Protein AF-A0A925JXK2-F1 (afdb_monomer_lite)

Radius of gyration: 15.84 Å; chains: 1; bounding box: 35×30×46 Å

Structure (mmCIF, N/CA/C/O backbone):
data_AF-A0A925JXK2-F1
#
_entry.id   AF-A0A925JXK2-F1
#
loop_
_atom_site.group_PDB
_atom_site.id
_atom_site.type_symbol
_atom_site.label_atom_id
_atom_site.label_alt_id
_atom_site.label_comp_id
_atom_site.label_asym_id
_atom_site.label_entity_id
_atom_site.label_seq_id
_atom_site.pdbx_PDB_ins_code
_atom_site.Cartn_x
_atom_site.Cartn_y
_atom_site.Cartn_z
_atom_site.occupancy
_atom_site.B_iso_or_equiv
_atom_site.auth_seq_id
_atom_site.auth_comp_id
_atom_site.auth_asym_id
_atom_site.auth_atom_id
_atom_site.pdbx_PDB_model_num
ATOM 1 N N . HIS A 1 1 ? -3.025 -0.997 -15.026 1.00 62.06 1 HIS A N 1
ATOM 2 C CA . HIS A 1 1 ? -2.159 0.020 -14.397 1.00 62.06 1 HIS A CA 1
ATOM 3 C C . HIS A 1 1 ? -0.968 -0.686 -13.782 1.00 62.06 1 HIS A C 1
ATOM 5 O O . HIS A 1 1 ? -1.188 -1.695 -13.122 1.00 62.06 1 HIS A O 1
ATOM 11 N N . ASP A 1 2 ? 0.248 -0.183 -13.993 1.00 86.69 2 ASP A N 1
ATOM 12 C CA . ASP A 1 2 ? 1.466 -0.915 -13.611 1.00 86.69 2 ASP A CA 1
ATOM 13 C C . ASP A 1 2 ? 2.007 -0.537 -12.229 1.00 86.69 2 ASP A C 1
ATOM 15 O O . ASP A 1 2 ? 2.532 -1.401 -11.532 1.00 86.69 2 ASP A O 1
ATOM 19 N N . VAL A 1 3 ? 1.853 0.728 -11.816 1.00 95.25 3 VAL A N 1
ATOM 20 C CA . VAL A 1 3 ? 2.267 1.249 -10.501 1.00 95.25 3 VAL A CA 1
ATOM 21 C C . VAL A 1 3 ? 1.359 2.419 -10.099 1.00 95.25 3 VAL A C 1
ATOM 23 O O . VAL A 1 3 ? 1.006 3.249 -10.937 1.00 95.25 3 VAL A O 1
ATOM 26 N N . CYS A 1 4 ? 0.992 2.508 -8.821 1.00 96.69 4 CYS A N 1
ATOM 27 C CA . CYS A 1 4 ? 0.340 3.669 -8.222 1.00 96.69 4 CYS A CA 1
ATOM 28 C C . CYS A 1 4 ? 1.389 4.534 -7.517 1.00 96.69 4 CYS A C 1
ATOM 30 O O . CYS A 1 4 ? 2.161 4.036 -6.695 1.00 96.69 4 CYS A O 1
ATOM 32 N N . VAL A 1 5 ? 1.412 5.826 -7.838 1.00 96.06 5 VAL A N 1
ATOM 33 C CA . VAL A 1 5 ? 2.344 6.800 -7.261 1.00 96.06 5 VAL A CA 1
ATOM 34 C C . VAL A 1 5 ? 1.571 7.711 -6.314 1.00 96.06 5 VAL A C 1
ATOM 36 O O . VAL A 1 5 ? 0.595 8.341 -6.721 1.00 96.06 5 VAL A O 1
ATOM 39 N N . LEU A 1 6 ? 1.993 7.771 -5.052 1.00 95.81 6 LEU A N 1
ATOM 40 C CA . LEU A 1 6 ? 1.354 8.573 -4.006 1.00 95.81 6 LEU A CA 1
ATOM 41 C C . LEU A 1 6 ? 2.343 9.611 -3.447 1.00 95.81 6 LEU A C 1
ATOM 43 O O . LEU A 1 6 ? 2.925 9.377 -2.384 1.00 95.81 6 LEU A O 1
ATOM 47 N N . PRO A 1 7 ? 2.558 10.740 -4.146 1.00 94.75 7 PRO A N 1
ATOM 48 C CA . PRO A 1 7 ? 3.396 11.817 -3.639 1.00 94.75 7 PRO A CA 1
ATOM 49 C C . PRO A 1 7 ? 2.669 12.564 -2.518 1.00 94.75 7 PRO A C 1
ATOM 51 O O . PRO A 1 7 ? 1.463 12.824 -2.597 1.00 94.75 7 PRO A O 1
ATOM 54 N N . VAL A 1 8 ? 3.403 12.909 -1.467 1.00 92.19 8 VAL A N 1
ATOM 55 C CA . VAL A 1 8 ? 2.890 13.602 -0.289 1.00 92.19 8 VAL A CA 1
ATOM 56 C C . VAL A 1 8 ? 3.921 14.613 0.200 1.00 92.19 8 VAL A C 1
ATOM 58 O O . VAL A 1 8 ? 4.993 14.264 0.681 1.00 92.19 8 VAL A O 1
ATOM 61 N N . SER A 1 9 ? 3.560 15.894 0.169 1.00 91.06 9 SER A N 1
ATOM 62 C CA . SER A 1 9 ? 4.339 16.933 0.843 1.00 91.06 9 SER A CA 1
ATOM 63 C C . SER A 1 9 ? 4.095 16.875 2.350 1.00 91.06 9 SER A C 1
ATOM 65 O O . SER A 1 9 ? 2.944 16.938 2.791 1.00 91.06 9 SER A O 1
ATOM 67 N N . SER A 1 10 ? 5.159 16.775 3.147 1.00 87.75 10 SER A N 1
ATOM 68 C CA . SER A 1 10 ? 5.050 16.697 4.607 1.00 87.75 10 SER A CA 1
ATOM 69 C C . SER A 1 10 ? 4.551 18.017 5.199 1.00 87.75 10 SER A C 1
ATOM 71 O O . SER A 1 10 ? 5.190 19.059 5.064 1.00 87.75 10 SER A O 1
ATOM 73 N N . ASN A 1 11 ? 3.380 17.973 5.829 1.00 92.62 11 ASN A N 1
ATOM 74 C CA . ASN A 1 11 ? 2.796 19.051 6.615 1.00 92.62 11 ASN A CA 1
ATOM 75 C C . ASN A 1 11 ? 1.796 18.457 7.631 1.00 92.62 11 ASN A C 1
ATOM 77 O O . ASN A 1 11 ? 1.392 17.299 7.491 1.00 92.62 11 ASN A O 1
ATOM 81 N N . PRO A 1 12 ? 1.347 19.218 8.644 1.00 92.62 12 PRO A N 1
ATOM 82 C CA . PRO A 1 12 ? 0.449 18.689 9.673 1.00 92.62 12 PRO A CA 1
ATOM 83 C C . PRO A 1 12 ? -0.844 18.049 9.136 1.00 92.62 12 PRO A C 1
ATOM 85 O O . PRO A 1 12 ? -1.348 17.099 9.729 1.00 92.62 12 PRO A O 1
ATOM 88 N N . LEU A 1 13 ? -1.369 18.521 7.997 1.00 89.81 13 LEU A N 1
ATOM 89 C CA . LEU A 1 13 ? -2.600 17.999 7.391 1.00 89.81 13 LEU A CA 1
ATOM 90 C C . LEU A 1 13 ? -2.382 16.714 6.587 1.00 89.81 13 LEU A C 1
ATOM 92 O O . LEU A 1 13 ? -3.337 15.970 6.358 1.00 89.81 13 LEU A O 1
ATOM 96 N N . THR A 1 14 ? -1.165 16.457 6.111 1.00 90.50 14 THR A N 1
ATOM 97 C CA . THR A 1 14 ? -0.835 15.230 5.375 1.00 90.50 14 THR A CA 1
ATOM 98 C C . THR A 1 14 ? -0.370 14.117 6.303 1.00 90.50 14 THR A C 1
ATOM 100 O O . THR A 1 14 ? -0.686 12.957 6.051 1.00 90.50 14 THR A O 1
ATOM 103 N N . LEU A 1 15 ? 0.285 14.458 7.415 1.00 93.31 15 LEU A N 1
ATOM 104 C CA . LEU A 1 15 ? 0.762 13.487 8.403 1.00 93.31 15 LEU A CA 1
ATOM 105 C C . LEU A 1 15 ? -0.372 12.772 9.155 1.00 93.31 15 LEU A C 1
ATOM 107 O O . LEU A 1 15 ? -0.189 11.638 9.584 1.00 93.31 15 LEU A O 1
ATOM 111 N N . CYS A 1 16 ? -1.550 13.393 9.279 1.00 93.75 16 CYS A N 1
ATOM 112 C CA . CYS A 1 16 ? -2.717 12.791 9.933 1.00 93.75 16 CYS A CA 1
ATOM 113 C C . CYS A 1 16 ? -3.605 11.956 8.991 1.00 93.75 16 CYS A C 1
ATOM 115 O O . CYS A 1 16 ? -4.655 11.459 9.404 1.00 93.75 16 CYS A O 1
ATOM 117 N N . LYS A 1 17 ? -3.236 11.821 7.710 1.00 93.44 17 LYS A N 1
ATOM 118 C CA . LYS A 1 17 ? -4.032 11.067 6.732 1.00 93.44 17 LYS A CA 1
ATOM 119 C C . LYS A 1 17 ? -3.937 9.566 6.981 1.00 93.44 17 LYS A C 1
ATOM 121 O O . LYS A 1 17 ? -2.911 9.060 7.424 1.00 93.44 17 LYS A O 1
ATOM 126 N N . THR A 1 18 ? -5.002 8.849 6.635 1.00 95.25 18 THR A N 1
ATOM 127 C CA . THR A 1 18 ? -5.053 7.383 6.691 1.00 95.25 18 THR A CA 1
ATOM 128 C C . THR A 1 18 ? -4.437 6.731 5.449 1.00 95.25 18 THR A C 1
ATOM 130 O O . THR A 1 18 ? -4.170 7.384 4.438 1.00 95.25 18 THR A O 1
ATOM 133 N N . SER A 1 19 ? -4.290 5.407 5.497 1.00 96.81 19 SER A N 1
ATOM 134 C CA . SER A 1 19 ? -3.732 4.562 4.438 1.00 96.81 19 SER A CA 1
ATOM 135 C C . SER A 1 19 ? -4.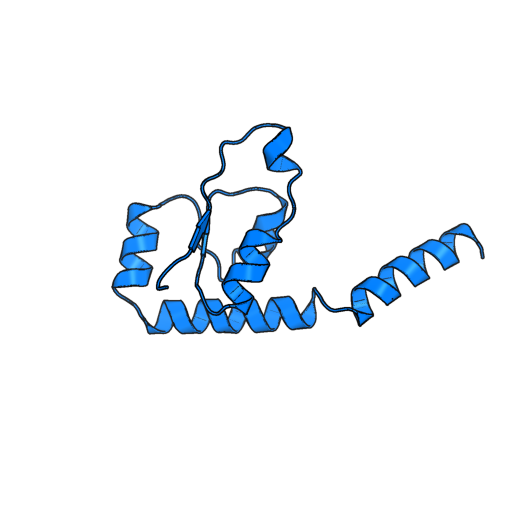690 4.230 3.285 1.00 96.81 19 SER A C 1
ATOM 137 O O . SER A 1 19 ? -4.333 3.458 2.399 1.00 96.81 19 SER A O 1
ATOM 139 N N . ASN A 1 20 ? -5.891 4.822 3.227 1.00 96.38 20 ASN A N 1
ATOM 140 C CA . ASN A 1 20 ? -6.970 4.374 2.330 1.00 96.38 20 ASN A CA 1
ATOM 141 C C . ASN A 1 20 ? -6.566 4.286 0.846 1.00 96.38 20 ASN A C 1
ATOM 143 O O . ASN A 1 20 ? -6.938 3.328 0.171 1.00 96.38 20 ASN A O 1
ATOM 147 N N . ARG A 1 21 ? -5.808 5.264 0.322 1.00 96.69 21 ARG A N 1
ATOM 148 C CA . ARG A 1 21 ? -5.367 5.259 -1.091 1.00 96.69 21 ARG A CA 1
ATOM 149 C C . ARG A 1 21 ? -4.386 4.123 -1.381 1.00 96.69 21 ARG A C 1
ATOM 151 O O . ARG A 1 21 ? -4.499 3.464 -2.410 1.00 96.69 21 ARG A O 1
ATOM 158 N N . LEU A 1 22 ? -3.458 3.891 -0.457 1.00 97.62 22 LEU A N 1
ATOM 159 C CA . LEU A 1 22 ? -2.479 2.810 -0.525 1.00 97.62 22 LEU A CA 1
ATOM 160 C C . LEU A 1 22 ? -3.187 1.451 -0.450 1.00 97.62 22 LEU A C 1
ATOM 162 O O . LEU A 1 22 ? -2.987 0.605 -1.321 1.00 97.62 22 LEU A O 1
ATOM 166 N N . VAL A 1 23 ? -4.071 1.275 0.538 1.00 97.81 23 VAL A N 1
ATOM 167 C CA . VAL A 1 23 ? -4.862 0.051 0.739 1.00 97.81 23 VAL A CA 1
ATOM 168 C C . VAL A 1 23 ? -5.696 -0.268 -0.501 1.00 97.81 23 VAL A C 1
ATOM 170 O O . VAL A 1 23 ? -5.645 -1.389 -1.006 1.00 97.81 23 VAL A O 1
ATOM 173 N N . LEU A 1 24 ? -6.414 0.722 -1.043 1.00 97.50 24 LEU A N 1
ATOM 174 C CA . LEU A 1 24 ? -7.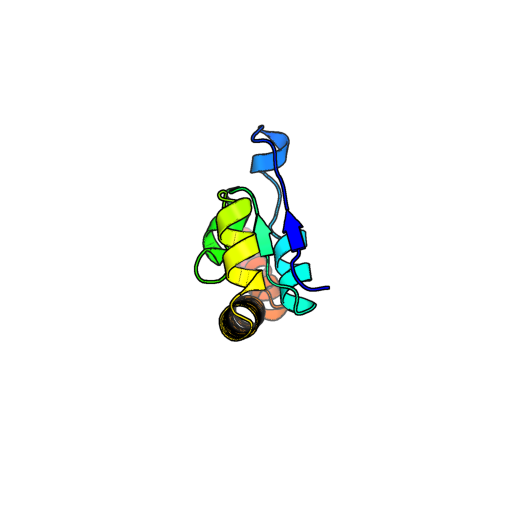214 0.548 -2.254 1.00 97.50 24 LEU A CA 1
ATOM 175 C C . LEU A 1 24 ? -6.355 0.108 -3.446 1.00 97.50 24 LEU A C 1
ATOM 177 O O . LEU A 1 24 ? -6.739 -0.817 -4.157 1.00 97.50 24 LEU A O 1
ATOM 181 N N . SER A 1 25 ? -5.186 0.725 -3.647 1.00 98.06 25 SER A N 1
ATOM 182 C CA . SER A 1 25 ? -4.278 0.361 -4.741 1.00 98.06 25 SER A CA 1
ATOM 183 C C . SER A 1 25 ? -3.862 -1.110 -4.678 1.00 98.06 25 SER A C 1
ATOM 185 O O . SER A 1 25 ? -3.979 -1.832 -5.671 1.00 98.06 25 SER A O 1
ATOM 187 N N . LEU A 1 26 ? -3.433 -1.581 -3.504 1.00 97.94 26 LEU A N 1
ATOM 188 C CA . LEU A 1 26 ? -3.014 -2.972 -3.316 1.00 97.94 26 LEU A CA 1
ATOM 189 C C . LEU A 1 26 ? -4.185 -3.947 -3.510 1.00 97.94 26 LEU A C 1
ATOM 191 O O . LEU A 1 26 ? -4.042 -4.968 -4.187 1.00 97.94 26 LEU A O 1
ATOM 195 N N . LEU A 1 27 ? -5.378 -3.614 -3.006 1.00 97.12 27 LEU A N 1
ATOM 196 C CA . LEU A 1 27 ? -6.585 -4.414 -3.241 1.00 97.12 27 LEU A CA 1
ATOM 197 C C . LEU A 1 27 ? -6.937 -4.503 -4.733 1.00 97.12 27 LEU A C 1
ATOM 199 O O . LEU A 1 27 ? -7.259 -5.590 -5.216 1.00 97.12 27 LEU A O 1
ATOM 203 N N . LEU A 1 28 ? -6.764 -3.419 -5.492 1.00 97.38 28 LEU A N 1
ATOM 204 C CA . LEU A 1 28 ? -6.940 -3.391 -6.951 1.00 97.38 28 LEU A CA 1
ATOM 205 C C . LEU A 1 28 ? -5.795 -4.057 -7.730 1.00 97.38 28 LEU A C 1
ATOM 207 O O . LEU A 1 28 ? -5.872 -4.187 -8.948 1.00 97.38 28 LEU A O 1
ATOM 211 N N . GLY A 1 29 ? -4.762 -4.541 -7.042 1.00 97.38 29 GLY A N 1
ATOM 212 C CA . GLY A 1 29 ? -3.673 -5.296 -7.654 1.00 97.38 29 GLY A CA 1
ATOM 213 C C . GLY A 1 29 ? -2.568 -4.426 -8.234 1.00 97.38 29 GLY A C 1
ATOM 214 O O . GLY A 1 29 ? -1.819 -4.885 -9.091 1.00 97.38 29 GLY A O 1
ATOM 215 N N . VAL A 1 30 ? -2.480 -3.174 -7.788 1.00 97.69 30 VAL A N 1
ATOM 216 C CA . VAL A 1 30 ? -1.520 -2.196 -8.288 1.00 97.69 30 VAL A CA 1
ATOM 217 C C . VAL A 1 30 ? -0.470 -1.933 -7.199 1.00 97.69 30 VAL A C 1
ATOM 219 O O . VAL A 1 30 ? -0.835 -1.469 -6.111 1.00 97.69 30 VAL A O 1
ATOM 222 N N . PRO A 1 31 ? 0.825 -2.218 -7.450 1.00 97.50 31 PRO A N 1
ATOM 223 C CA . PRO A 1 31 ? 1.887 -1.958 -6.482 1.00 97.50 31 PRO A CA 1
ATOM 224 C C . PRO A 1 31 ? 2.065 -0.452 -6.272 1.00 97.50 31 PRO A C 1
ATOM 226 O O . PRO A 1 31 ? 1.777 0.350 -7.161 1.00 97.50 31 PRO A O 1
ATOM 229 N N . VAL A 1 32 ? 2.559 -0.066 -5.096 1.00 97.94 32 VAL A N 1
ATOM 230 C CA . VAL A 1 32 ? 2.627 1.341 -4.677 1.00 97.94 32 VAL A CA 1
ATOM 231 C C . VAL A 1 32 ? 4.075 1.800 -4.521 1.00 97.94 32 VAL A C 1
ATOM 233 O O . VAL A 1 32 ? 4.902 1.100 -3.922 1.00 97.94 32 VAL A O 1
ATOM 236 N N . VAL A 1 33 ? 4.356 2.998 -5.036 1.00 97.88 33 VAL A N 1
ATOM 237 C CA . VAL A 1 33 ? 5.487 3.837 -4.621 1.00 97.88 33 VAL A CA 1
ATOM 238 C C . VAL A 1 33 ? 4.904 5.094 -3.980 1.00 97.88 33 VAL A C 1
ATOM 240 O O . VAL A 1 33 ? 4.017 5.724 -4.559 1.00 97.88 33 VAL A O 1
ATOM 243 N N . ALA A 1 34 ? 5.355 5.453 -2.785 1.00 97.12 34 ALA A N 1
ATOM 244 C CA . ALA A 1 34 ? 4.782 6.566 -2.032 1.00 97.12 34 ALA A CA 1
ATOM 245 C C . ALA A 1 34 ? 5.846 7.401 -1.313 1.00 97.12 34 ALA A C 1
ATOM 247 O O . ALA A 1 34 ? 6.944 6.922 -1.026 1.00 97.12 34 ALA A O 1
ATOM 248 N N . ASP A 1 35 ? 5.492 8.628 -0.946 1.00 96.25 35 ASP A N 1
ATOM 249 C CA . ASP A 1 35 ? 6.180 9.316 0.146 1.00 96.25 35 ASP A CA 1
ATOM 250 C C . ASP A 1 35 ? 5.773 8.704 1.490 1.00 96.25 35 ASP A C 1
ATOM 252 O O . ASP A 1 35 ? 4.695 8.119 1.628 1.00 96.25 35 ASP A O 1
ATOM 256 N N . ARG A 1 36 ? 6.644 8.821 2.497 1.00 94.44 36 ARG A N 1
ATOM 257 C CA . ARG A 1 36 ? 6.357 8.304 3.841 1.00 94.44 36 ARG A CA 1
ATOM 258 C C . ARG A 1 36 ? 5.459 9.266 4.610 1.00 94.44 36 ARG A C 1
ATOM 260 O O . ARG A 1 36 ? 5.782 10.440 4.761 1.00 94.44 36 ARG A O 1
ATOM 267 N N . ILE A 1 37 ? 4.385 8.720 5.168 1.00 95.38 37 ILE A N 1
ATOM 268 C CA . ILE A 1 37 ? 3.604 9.310 6.259 1.00 95.38 37 ILE A CA 1
ATOM 269 C C . ILE A 1 37 ? 3.363 8.228 7.320 1.00 95.38 37 ILE A C 1
ATOM 271 O O . ILE A 1 37 ? 3.440 7.046 6.971 1.00 95.38 37 ILE A O 1
ATOM 275 N N . PRO A 1 38 ? 3.036 8.585 8.576 1.00 96.50 38 PRO A N 1
ATOM 276 C CA . PRO A 1 38 ? 2.912 7.612 9.664 1.00 96.50 38 PRO A CA 1
ATOM 277 C C . PRO A 1 38 ? 1.983 6.434 9.347 1.00 96.50 38 PRO A C 1
ATOM 279 O O . PRO A 1 38 ? 2.340 5.281 9.562 1.00 96.50 38 PRO A O 1
ATOM 282 N N . SER A 1 39 ? 0.823 6.696 8.738 1.00 96.25 39 SER A N 1
ATOM 283 C CA . SER A 1 39 ? -0.138 5.642 8.382 1.00 96.25 39 SER A CA 1
ATOM 284 C C . SER A 1 39 ? 0.332 4.707 7.265 1.00 96.25 39 SER A C 1
ATOM 286 O O . SER A 1 39 ? -0.316 3.699 7.012 1.00 96.25 39 SER A O 1
ATOM 288 N N . TYR A 1 40 ? 1.421 5.023 6.559 1.00 97.06 40 TYR A N 1
ATOM 289 C CA . TYR A 1 40 ? 1.968 4.155 5.516 1.00 97.06 40 TYR A CA 1
ATOM 290 C C . TYR A 1 40 ? 3.069 3.227 6.046 1.00 97.06 40 TYR A C 1
ATOM 292 O O . TYR A 1 40 ? 3.418 2.263 5.367 1.00 97.06 40 TYR A O 1
ATOM 300 N N . GLU A 1 41 ? 3.631 3.489 7.229 1.00 96.12 41 GLU A N 1
ATOM 301 C CA . GLU A 1 41 ? 4.840 2.805 7.707 1.00 96.12 41 GLU A CA 1
ATOM 302 C C . GLU A 1 41 ? 4.668 1.290 7.848 1.00 96.12 41 GLU A C 1
ATOM 304 O O . GLU A 1 41 ? 5.565 0.535 7.467 1.00 96.12 41 GLU A O 1
ATOM 309 N N . GLU A 1 42 ? 3.497 0.837 8.298 1.00 96.38 42 GLU A N 1
ATOM 310 C CA . GLU A 1 42 ? 3.183 -0.588 8.476 1.00 96.38 42 GLU A CA 1
ATOM 311 C C . GLU A 1 42 ? 3.243 -1.403 7.171 1.00 96.38 42 GLU A C 1
ATOM 313 O O . GLU A 1 42 ? 3.451 -2.614 7.201 1.00 96.38 42 GLU A O 1
ATOM 318 N N . PHE A 1 43 ? 3.116 -0.746 6.014 1.00 97.81 43 PHE A N 1
ATOM 319 C CA . PHE A 1 43 ? 3.134 -1.394 4.701 1.00 97.81 43 PHE A CA 1
ATOM 320 C C . PHE A 1 43 ? 4.550 -1.495 4.107 1.00 97.81 43 PHE A C 1
ATOM 322 O O . PHE A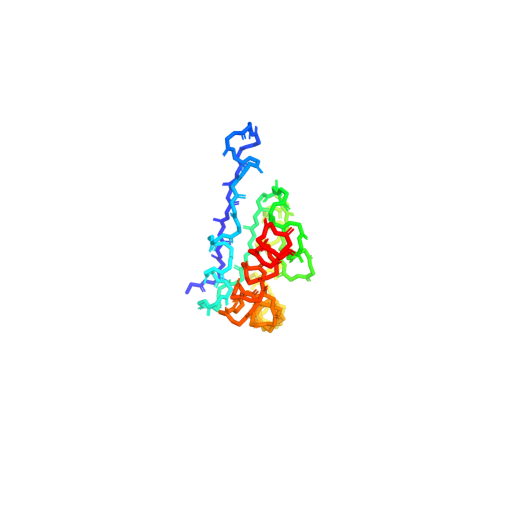 1 43 ? 4.720 -1.967 2.982 1.00 97.81 43 PHE A O 1
ATOM 329 N N . GLY A 1 44 ? 5.589 -1.062 4.832 1.00 97.12 44 GLY A N 1
ATOM 330 C CA . GLY A 1 44 ? 6.959 -0.959 4.314 1.00 97.12 44 GLY A CA 1
ATOM 331 C C . GLY A 1 44 ? 7.631 -2.269 3.900 1.00 97.12 44 GLY A C 1
ATOM 332 O O . GLY A 1 44 ? 8.657 -2.223 3.225 1.00 97.12 44 GLY A O 1
ATOM 333 N N . ALA A 1 45 ? 7.052 -3.420 4.250 1.00 96.75 45 ALA A N 1
ATOM 334 C CA . ALA A 1 45 ? 7.504 -4.721 3.758 1.00 96.75 45 ALA A CA 1
ATOM 335 C C . ALA A 1 45 ? 7.226 -4.918 2.253 1.00 96.75 45 ALA A C 1
ATOM 337 O O . ALA A 1 45 ? 8.014 -5.563 1.570 1.00 96.75 45 ALA A O 1
ATOM 338 N N . PHE A 1 46 ? 6.150 -4.320 1.727 1.00 96.81 46 PHE A N 1
ATOM 339 C CA . PHE A 1 46 ? 5.669 -4.531 0.353 1.00 96.81 46 PHE A CA 1
ATOM 340 C C . PHE A 1 46 ? 5.287 -3.226 -0.379 1.00 96.81 46 PHE A C 1
ATOM 342 O O . PHE A 1 46 ? 4.816 -3.246 -1.517 1.00 96.81 46 PHE A O 1
ATOM 349 N N . VAL A 1 47 ? 5.537 -2.063 0.228 1.00 97.38 47 VAL A N 1
ATOM 350 C CA . VAL A 1 47 ? 5.446 -0.735 -0.402 1.00 97.38 47 VAL A CA 1
ATOM 351 C C . VAL A 1 47 ? 6.831 -0.104 -0.472 1.00 97.38 47 VAL A C 1
ATOM 353 O O . VAL A 1 47 ? 7.629 -0.191 0.460 1.00 97.38 47 VAL A O 1
ATOM 356 N N . ARG A 1 48 ? 7.138 0.539 -1.602 1.00 97.12 48 ARG A N 1
ATOM 357 C CA . ARG A 1 48 ? 8.411 1.237 -1.808 1.00 97.12 48 ARG A CA 1
ATOM 358 C C . ARG A 1 48 ? 8.259 2.724 -1.499 1.00 97.12 48 ARG A C 1
ATOM 360 O O . ARG A 1 48 ? 7.253 3.327 -1.861 1.00 97.12 48 ARG A O 1
ATOM 367 N N . PHE A 1 49 ? 9.276 3.316 -0.872 1.00 96.81 49 PHE A N 1
ATOM 368 C CA . PHE A 1 49 ? 9.223 4.702 -0.409 1.00 96.81 49 PHE A CA 1
ATOM 369 C C . PHE A 1 49 ? 10.322 5.599 -0.984 1.00 96.81 49 PHE A C 1
ATOM 371 O O . PHE A 1 49 ? 11.464 5.159 -1.136 1.00 96.81 49 PHE A O 1
ATOM 378 N N . ALA A 1 50 ? 9.965 6.872 -1.177 1.00 86.50 50 ALA A N 1
ATOM 379 C CA . ALA A 1 50 ? 10.816 8.024 -1.489 1.00 86.50 50 ALA A CA 1
ATOM 380 C C . ALA A 1 50 ? 11.566 7.986 -2.830 1.00 86.50 50 ALA A C 1
ATOM 382 O O . ALA A 1 50 ? 11.304 8.825 -3.679 1.00 86.50 50 ALA A O 1
ATOM 383 N N . ASP A 1 51 ? 12.504 7.060 -3.041 1.00 91.56 51 ASP A N 1
ATOM 384 C CA . ASP A 1 51 ? 13.383 7.067 -4.223 1.00 91.56 51 ASP A CA 1
ATOM 385 C C . ASP A 1 51 ? 12.602 6.700 -5.499 1.00 91.56 51 ASP A C 1
ATOM 387 O O . ASP A 1 51 ? 12.514 5.533 -5.892 1.00 91.56 51 ASP A O 1
ATOM 391 N N . TRP A 1 52 ? 11.940 7.698 -6.089 1.00 93.00 52 TRP A N 1
ATOM 392 C CA . TRP A 1 52 ? 10.968 7.528 -7.165 1.00 93.00 52 TRP A CA 1
ATOM 393 C C . TRP A 1 52 ? 11.576 6.836 -8.369 1.00 93.00 52 TRP A C 1
ATOM 395 O O . TRP A 1 52 ? 11.042 5.832 -8.834 1.00 93.00 52 TRP A O 1
ATOM 405 N N . GLU A 1 53 ? 12.705 7.349 -8.849 1.00 95.19 53 GLU A N 1
ATOM 406 C CA . GLU A 1 53 ? 13.358 6.824 -10.037 1.00 95.19 53 GLU A CA 1
ATOM 407 C C . GLU A 1 53 ? 13.784 5.373 -9.822 1.00 95.19 53 GLU A C 1
ATOM 409 O O . GLU A 1 53 ? 13.418 4.495 -10.608 1.00 95.19 53 GLU A O 1
ATOM 414 N N . ARG A 1 54 ? 14.496 5.091 -8.727 1.00 96.69 54 ARG A N 1
ATOM 415 C CA . ARG A 1 54 ? 14.962 3.737 -8.433 1.00 96.69 54 ARG A CA 1
ATOM 416 C C . ARG A 1 54 ? 13.805 2.761 -8.272 1.00 96.69 54 ARG A C 1
ATOM 418 O O . ARG A 1 54 ? 13.855 1.660 -8.816 1.00 96.69 54 ARG A O 1
ATOM 425 N N . ASN A 1 55 ? 12.773 3.135 -7.520 1.00 96.62 55 ASN A N 1
ATOM 426 C CA . ASN A 1 55 ? 11.663 2.238 -7.207 1.00 96.62 55 ASN A CA 1
ATOM 427 C C . ASN A 1 55 ? 10.757 1.998 -8.420 1.00 96.62 55 ASN A C 1
ATOM 429 O O . ASN A 1 55 ? 10.322 0.866 -8.635 1.00 96.62 55 ASN A O 1
ATOM 433 N N . LEU A 1 56 ? 10.516 3.023 -9.244 1.00 95.94 56 LEU A N 1
ATOM 434 C CA . LEU A 1 56 ? 9.793 2.866 -10.506 1.00 95.94 56 LEU A CA 1
ATOM 435 C C . LEU A 1 56 ? 10.578 1.989 -11.483 1.00 95.94 56 LEU A C 1
ATOM 437 O O . LEU A 1 56 ? 9.992 1.086 -12.075 1.00 95.94 56 LEU A O 1
ATOM 441 N N . ARG A 1 57 ? 11.900 2.180 -11.605 1.00 96.62 57 ARG A N 1
ATOM 442 C CA . ARG A 1 57 ? 12.759 1.308 -12.425 1.00 96.62 57 ARG A CA 1
ATOM 443 C C . ARG A 1 57 ? 12.759 -0.133 -11.920 1.00 96.62 57 ARG A C 1
ATOM 445 O O . ARG A 1 57 ? 12.643 -1.047 -12.730 1.00 96.62 57 ARG A O 1
ATOM 452 N N . ALA A 1 58 ? 12.831 -0.343 -10.605 1.00 95.88 58 ALA A N 1
ATOM 453 C CA . ALA A 1 58 ? 12.769 -1.675 -10.008 1.00 95.88 58 ALA A CA 1
ATOM 454 C C . ALA A 1 58 ? 11.449 -2.378 -10.347 1.00 95.88 58 ALA A C 1
ATOM 456 O O . ALA A 1 58 ? 11.459 -3.515 -10.809 1.00 95.88 58 ALA A O 1
ATOM 457 N N . TYR A 1 59 ? 10.315 -1.689 -10.191 1.00 96.56 59 TYR A N 1
ATOM 458 C CA . TYR A 1 59 ? 9.031 -2.251 -10.594 1.00 96.56 59 TYR A CA 1
ATOM 459 C C . TYR A 1 59 ? 8.904 -2.421 -12.103 1.00 96.56 59 TYR A C 1
ATOM 461 O O . TYR A 1 59 ? 8.281 -3.389 -12.511 1.00 96.56 59 TYR A O 1
ATOM 469 N N . ALA A 1 60 ? 9.478 -1.556 -12.937 1.00 95.44 60 ALA A N 1
ATOM 470 C CA . ALA A 1 60 ? 9.452 -1.732 -14.388 1.00 95.44 60 ALA A CA 1
ATOM 471 C C . ALA A 1 60 ? 10.247 -2.974 -14.834 1.00 95.44 60 ALA A C 1
ATOM 473 O O . ALA A 1 60 ? 9.785 -3.715 -15.700 1.00 95.44 60 ALA A O 1
ATOM 474 N N . ALA A 1 61 ? 11.406 -3.218 -14.217 1.00 97.12 61 ALA A N 1
ATOM 475 C CA . ALA A 1 61 ? 12.312 -4.309 -14.571 1.00 97.12 61 ALA A CA 1
ATOM 476 C C . ALA A 1 61 ? 11.903 -5.675 -13.992 1.00 97.12 61 ALA A C 1
ATOM 478 O O . ALA A 1 61 ? 12.232 -6.702 -14.580 1.00 97.12 61 ALA A O 1
ATOM 479 N N . ASP A 1 62 ? 11.189 -5.704 -12.863 1.00 97.06 62 ASP A N 1
ATOM 480 C CA . ASP A 1 62 ? 10.877 -6.939 -12.140 1.00 97.06 62 ASP A CA 1
ATOM 481 C C . ASP A 1 62 ? 9.364 -7.114 -11.928 1.00 97.06 62 ASP A C 1
ATOM 483 O O . ASP A 1 62 ? 8.747 -6.557 -11.014 1.00 97.06 62 ASP A O 1
ATOM 487 N N . ALA A 1 63 ? 8.744 -7.915 -12.798 1.00 96.00 63 ALA A N 1
ATOM 488 C CA . ALA A 1 63 ? 7.325 -8.247 -12.698 1.00 96.00 63 ALA A CA 1
ATOM 489 C C . ALA A 1 63 ? 6.999 -9.178 -11.523 1.00 96.00 63 ALA A C 1
ATOM 491 O O . ALA A 1 63 ? 5.876 -9.132 -11.016 1.00 96.00 63 ALA A O 1
ATOM 492 N N . GLU A 1 64 ? 7.951 -10.001 -11.082 1.00 97.56 64 GLU A N 1
ATOM 493 C CA . GLU A 1 64 ? 7.747 -10.896 -9.945 1.00 97.56 64 GLU A CA 1
ATOM 494 C C . GLU A 1 64 ? 7.728 -10.106 -8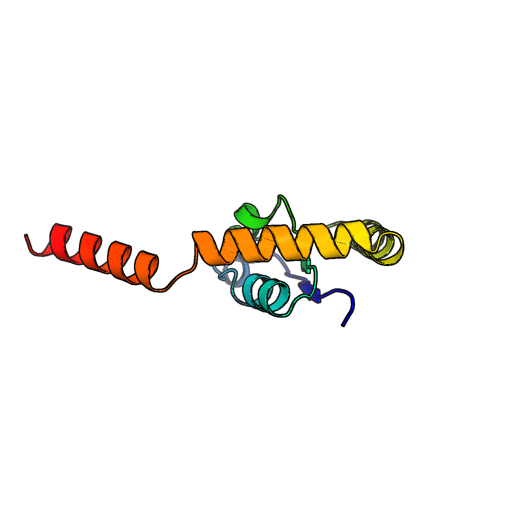.639 1.00 97.56 64 GLU A C 1
ATOM 496 O O . GLU A 1 64 ? 6.834 -10.294 -7.817 1.00 97.56 64 GLU A O 1
ATOM 501 N N . LEU A 1 65 ? 8.613 -9.117 -8.504 1.00 97.19 65 LEU A N 1
ATOM 502 C CA . LEU A 1 65 ? 8.585 -8.166 -7.399 1.00 97.19 65 LEU A CA 1
ATOM 503 C C . LEU A 1 65 ? 7.225 -7.466 -7.283 1.00 97.19 65 LEU A C 1
ATOM 505 O O . LEU A 1 65 ? 6.681 -7.380 -6.180 1.00 97.19 65 LEU A O 1
ATOM 509 N N . ARG A 1 66 ? 6.657 -6.994 -8.407 1.00 96.56 66 ARG A N 1
ATOM 510 C CA . ARG A 1 66 ? 5.322 -6.365 -8.420 1.00 96.56 66 ARG A CA 1
ATOM 511 C C . ARG A 1 66 ? 4.250 -7.328 -7.914 1.00 96.56 66 ARG A C 1
ATOM 513 O O . ARG A 1 66 ? 3.460 -6.953 -7.048 1.00 96.56 66 ARG A O 1
ATOM 520 N N . ARG A 1 67 ? 4.229 -8.558 -8.442 1.00 97.25 67 ARG A N 1
ATOM 521 C CA . ARG A 1 67 ? 3.256 -9.591 -8.051 1.00 97.25 67 ARG A CA 1
ATOM 522 C C . ARG A 1 67 ? 3.364 -9.928 -6.570 1.00 97.25 67 ARG A C 1
ATOM 524 O O . ARG A 1 67 ? 2.349 -9.904 -5.880 1.00 97.25 67 ARG A O 1
ATOM 531 N N . ARG A 1 68 ? 4.581 -10.173 -6.083 1.00 98.31 68 ARG A N 1
ATOM 532 C CA . ARG A 1 68 ? 4.844 -10.510 -4.683 1.00 98.31 68 ARG A CA 1
ATOM 533 C C . ARG A 1 68 ? 4.375 -9.408 -3.740 1.00 98.31 68 ARG A C 1
ATOM 535 O O . ARG A 1 68 ? 3.605 -9.686 -2.832 1.00 98.31 68 ARG A O 1
ATOM 542 N N . HIS A 1 69 ? 4.763 -8.158 -3.992 1.00 98.19 69 HIS A N 1
ATOM 543 C CA . HIS A 1 69 ? 4.363 -7.029 -3.147 1.00 98.19 69 HIS A CA 1
ATOM 544 C C . HIS A 1 69 ? 2.841 -6.833 -3.104 1.00 98.19 69 HIS A C 1
ATOM 546 O O . HIS A 1 69 ? 2.262 -6.588 -2.048 1.00 98.19 69 HIS A O 1
ATOM 552 N N . VAL A 1 70 ? 2.168 -6.970 -4.249 1.00 98.44 70 VAL A N 1
ATOM 553 C CA . VAL A 1 70 ? 0.702 -6.917 -4.303 1.00 98.44 70 VAL A CA 1
ATOM 554 C C . VAL A 1 70 ? 0.078 -8.061 -3.504 1.00 98.44 70 VAL A C 1
A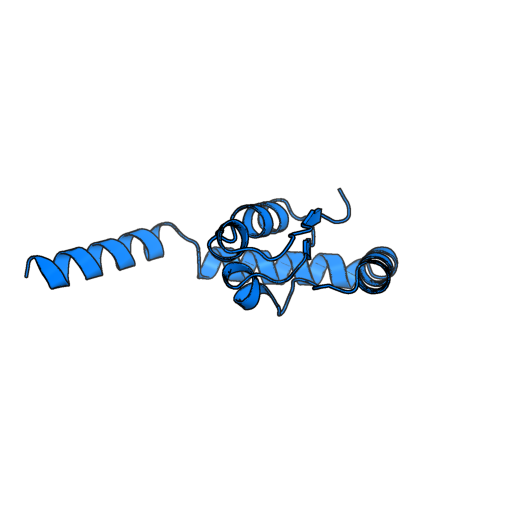TOM 556 O O . VAL A 1 70 ? -0.895 -7.835 -2.785 1.00 98.44 70 VAL A O 1
ATOM 559 N N . GLN A 1 71 ? 0.614 -9.275 -3.629 1.00 98.44 71 GLN A N 1
ATOM 560 C CA . GLN A 1 71 ? 0.094 -10.448 -2.936 1.00 98.44 71 GLN A CA 1
ATOM 561 C C . GLN A 1 71 ? 0.267 -10.325 -1.417 1.00 98.44 71 GLN A C 1
ATOM 563 O O . GLN A 1 71 ? -0.723 -10.379 -0.691 1.00 98.44 71 GLN A O 1
ATOM 568 N N . GLU A 1 72 ? 1.486 -10.047 -0.952 1.00 98.44 72 GLU A N 1
ATOM 569 C CA . GLU A 1 72 ? 1.796 -9.821 0.465 1.00 98.44 72 GLU A CA 1
ATOM 570 C C . GLU A 1 72 ? 0.944 -8.689 1.049 1.00 98.44 72 GLU A C 1
ATOM 572 O O . GLU A 1 72 ? 0.368 -8.826 2.129 1.00 98.44 72 GLU A O 1
ATOM 577 N N . GLY A 1 73 ? 0.785 -7.592 0.302 1.00 98.19 73 GLY A N 1
ATOM 578 C CA . GLY A 1 73 ? -0.044 -6.472 0.724 1.00 98.19 73 GLY A CA 1
ATOM 579 C C . GLY A 1 73 ? -1.523 -6.825 0.845 1.00 98.19 73 GLY A C 1
ATOM 580 O O . GLY A 1 73 ? -2.168 -6.450 1.823 1.00 98.19 73 GLY A O 1
ATOM 581 N N . ARG A 1 74 ? -2.076 -7.583 -0.106 1.00 98.12 74 ARG A N 1
ATOM 582 C CA . ARG A 1 74 ? -3.465 -8.063 -0.034 1.00 98.12 74 ARG A CA 1
ATOM 583 C C . ARG A 1 74 ? -3.685 -8.984 1.157 1.00 98.12 74 ARG A C 1
ATOM 585 O O . ARG A 1 74 ? -4.703 -8.848 1.836 1.00 98.12 74 ARG A O 1
ATOM 592 N N . ASP A 1 75 ? -2.753 -9.892 1.414 1.00 98.00 75 ASP A N 1
ATOM 593 C CA . ASP A 1 75 ? -2.854 -10.842 2.522 1.00 98.00 75 ASP A CA 1
ATOM 594 C C . ASP A 1 75 ? -2.747 -10.127 3.873 1.00 98.00 75 ASP A C 1
ATOM 596 O O . ASP A 1 75 ? -3.554 -10.371 4.779 1.00 98.00 75 ASP A O 1
ATOM 600 N N . TYR A 1 76 ? -1.842 -9.149 3.975 1.00 97.81 76 TYR A N 1
ATOM 601 C CA . TYR A 1 76 ? -1.753 -8.267 5.132 1.00 97.81 76 TYR A CA 1
ATOM 602 C C . TYR A 1 76 ? -3.051 -7.479 5.356 1.00 97.81 76 TYR A C 1
ATOM 604 O O . TYR A 1 76 ? -3.588 -7.472 6.466 1.00 97.81 76 TYR A O 1
ATOM 612 N N . ILE A 1 77 ? -3.596 -6.852 4.308 1.00 97.12 77 ILE A N 1
ATOM 613 C CA . ILE A 1 77 ? -4.823 -6.048 4.397 1.00 97.12 77 ILE A CA 1
ATOM 614 C C . ILE A 1 77 ? -6.008 -6.913 4.830 1.00 97.12 77 ILE A C 1
ATOM 616 O O . ILE A 1 77 ? -6.723 -6.540 5.754 1.00 97.12 77 ILE A O 1
ATOM 620 N N . ARG A 1 78 ? -6.202 -8.096 4.240 1.00 95.69 78 ARG A N 1
ATOM 621 C CA . ARG A 1 78 ? -7.297 -9.010 4.619 1.00 95.69 78 ARG A CA 1
ATOM 622 C C . ARG A 1 78 ? -7.218 -9.444 6.085 1.00 95.69 78 ARG A C 1
ATOM 624 O O . ARG A 1 78 ? -8.249 -9.591 6.741 1.00 95.69 78 ARG A O 1
ATOM 631 N N . SER A 1 79 ? -6.006 -9.604 6.609 1.00 94.50 79 SER A N 1
ATOM 632 C CA . SER A 1 79 ? -5.770 -10.052 7.987 1.00 94.50 79 SER A CA 1
ATOM 633 C C . SER A 1 79 ? -5.933 -8.936 9.030 1.00 94.50 79 SER A C 1
ATOM 635 O O . SER A 1 79 ? -6.277 -9.209 10.184 1.00 94.50 79 SER A O 1
ATOM 637 N N . ASN A 1 80 ? -5.697 -7.678 8.644 1.00 94.25 80 ASN A N 1
ATOM 638 C CA . ASN A 1 80 ? -5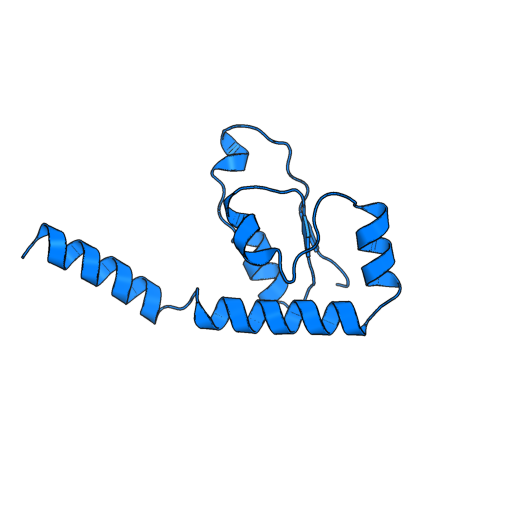.635 -6.545 9.577 1.00 94.25 80 ASN A CA 1
ATOM 639 C C . ASN A 1 80 ? -6.771 -5.522 9.407 1.00 94.25 80 ASN A C 1
ATOM 641 O O . ASN A 1 80 ? -7.182 -4.909 10.389 1.00 94.25 80 ASN A O 1
ATOM 645 N N . TYR A 1 81 ? -7.327 -5.391 8.203 1.00 92.88 81 TYR A N 1
ATOM 646 C CA . TYR A 1 81 ? -8.333 -4.397 7.818 1.00 92.88 81 TYR A CA 1
ATOM 647 C C . TYR A 1 81 ? -9.632 -5.067 7.363 1.00 92.88 81 TYR A C 1
ATOM 649 O O . TYR A 1 81 ? -10.091 -4.892 6.234 1.00 92.88 81 TYR A O 1
ATOM 657 N N . ASN A 1 82 ? -10.229 -5.859 8.250 1.00 91.44 82 ASN A N 1
ATOM 658 C CA . ASN A 1 82 ? -11.509 -6.518 8.006 1.00 91.44 82 ASN A CA 1
ATOM 659 C C . ASN A 1 82 ? -12.601 -6.023 8.961 1.00 91.44 82 ASN A C 1
ATOM 661 O O . ASN A 1 82 ? -12.346 -5.374 9.982 1.00 91.44 82 ASN A O 1
ATOM 665 N N . LYS A 1 83 ? -13.846 -6.320 8.583 1.00 93.31 83 LYS A N 1
ATOM 666 C CA . LYS A 1 83 ? -15.044 -5.878 9.298 1.00 93.31 83 LYS A CA 1
ATOM 667 C C . LYS A 1 83 ? -15.065 -6.424 10.724 1.00 93.31 83 LYS A C 1
ATOM 669 O O . LYS A 1 83 ? -15.435 -5.707 11.648 1.00 93.31 83 LYS A O 1
ATOM 674 N N . GLU A 1 84 ? -14.639 -7.666 10.903 1.00 94.00 84 GLU A N 1
ATOM 675 C CA . GLU A 1 84 ? -14.642 -8.380 12.176 1.00 94.00 84 GLU A CA 1
ATOM 676 C C . GLU A 1 84 ? -13.729 -7.681 13.189 1.00 94.00 84 GLU A C 1
ATOM 678 O O . GLU A 1 84 ? -14.141 -7.435 14.324 1.00 94.00 84 GLU A O 1
ATOM 683 N N . ARG A 1 85 ? -12.526 -7.268 12.770 1.00 93.69 85 ARG A N 1
ATOM 684 C CA . ARG A 1 85 ? -11.602 -6.493 13.612 1.00 93.69 85 ARG A CA 1
ATOM 685 C C . ARG A 1 85 ? -12.158 -5.123 13.967 1.00 93.69 85 ARG A C 1
ATOM 687 O O . ARG A 1 85 ? -12.076 -4.739 15.131 1.00 93.69 85 ARG A O 1
ATOM 694 N N . ALA A 1 86 ? -12.750 -4.413 13.006 1.00 92.94 86 ALA A N 1
ATOM 695 C CA . ALA A 1 86 ? -13.373 -3.120 13.279 1.00 92.94 86 ALA A CA 1
ATOM 696 C C . ALA A 1 86 ? -14.496 -3.255 14.325 1.00 92.94 86 ALA A C 1
ATOM 698 O O . ALA A 1 86 ? -14.535 -2.505 15.299 1.00 92.94 86 ALA A O 1
ATOM 699 N N . ILE A 1 87 ? -15.365 -4.262 14.178 1.00 96.06 87 ILE A N 1
ATOM 700 C CA . ILE A 1 87 ? -16.424 -4.562 15.152 1.00 96.06 87 ILE A CA 1
ATOM 701 C C . ILE A 1 87 ? -15.827 -4.907 16.519 1.00 96.06 87 ILE A C 1
ATOM 703 O O . ILE A 1 87 ? -16.313 -4.408 17.535 1.00 96.06 87 ILE A O 1
ATOM 707 N N . ALA A 1 88 ? -14.780 -5.733 16.566 1.00 95.06 88 ALA A N 1
ATOM 708 C CA . ALA A 1 88 ? -14.138 -6.138 17.812 1.00 95.06 88 ALA A CA 1
ATOM 709 C C . ALA A 1 88 ? -13.524 -4.945 18.564 1.00 95.06 88 ALA A C 1
ATOM 711 O O . ALA A 1 88 ? -13.710 -4.834 19.776 1.00 95.06 88 ALA A O 1
ATOM 712 N N . GLN A 1 89 ? -12.857 -4.030 17.852 1.00 95.12 89 GLN A N 1
ATOM 713 C CA . GLN A 1 89 ? -12.276 -2.811 18.425 1.00 95.12 89 GLN A CA 1
ATOM 714 C C . GLN A 1 89 ? -13.350 -1.904 19.033 1.00 95.12 89 GLN A C 1
ATOM 716 O O . GLN A 1 89 ? -13.247 -1.539 20.205 1.00 95.12 89 GLN A O 1
ATOM 721 N N . TRP A 1 90 ? -14.417 -1.608 18.284 1.00 97.00 90 TRP A N 1
ATOM 722 C CA . TRP A 1 90 ? -15.536 -0.811 18.797 1.00 97.00 90 TRP A CA 1
ATOM 723 C C . TRP A 1 90 ? -16.232 -1.486 19.978 1.00 97.00 90 TRP A C 1
ATOM 725 O O . TRP A 1 90 ? -16.482 -0.850 20.997 1.00 97.00 90 TRP A O 1
ATOM 735 N N . SER A 1 91 ? -16.488 -2.792 19.884 1.00 96.38 91 SER A N 1
ATOM 736 C CA . SER A 1 91 ? -17.121 -3.553 20.967 1.00 96.38 91 SER A CA 1
ATOM 737 C C . SER A 1 91 ? -16.274 -3.547 22.240 1.00 96.38 91 SER A C 1
ATOM 739 O O . SER A 1 91 ? -16.816 -3.451 23.337 1.00 96.38 91 SER A O 1
ATOM 741 N N . SER A 1 92 ? -14.947 -3.647 22.111 1.00 97.12 92 SER A N 1
ATOM 742 C CA . SER A 1 92 ? -14.022 -3.553 23.243 1.00 97.12 92 SER A CA 1
ATOM 743 C C . SER A 1 92 ? -14.072 -2.176 23.897 1.00 97.12 92 SER A C 1
ATOM 745 O O . SER A 1 92 ? -14.161 -2.100 25.118 1.00 97.12 92 SER A O 1
ATOM 747 N N . LEU A 1 93 ? -14.059 -1.108 23.094 1.00 97.19 93 LEU A N 1
ATOM 748 C CA . LEU A 1 93 ? -14.137 0.267 23.587 1.00 97.19 93 LEU A CA 1
ATOM 749 C C . LEU A 1 93 ? -15.451 0.529 24.332 1.00 97.19 93 LEU A C 1
ATOM 751 O O . LEU A 1 93 ? -15.445 1.073 25.433 1.00 97.19 93 LEU A O 1
ATOM 755 N N . PHE A 1 94 ? -16.585 0.122 23.760 1.00 97.38 94 PHE A N 1
ATOM 756 C CA . PHE A 1 94 ? -17.877 0.322 24.414 1.00 97.38 94 PHE A CA 1
ATOM 757 C C . PHE A 1 94 ? -17.988 -0.482 25.707 1.00 97.38 94 PHE A C 1
ATOM 759 O O . PHE A 1 94 ? -18.455 0.057 26.705 1.00 97.38 94 PHE A O 1
ATOM 766 N N . ARG A 1 95 ? -17.490 -1.726 25.736 1.00 97.00 95 ARG A N 1
ATOM 767 C CA . ARG A 1 95 ? -17.434 -2.513 26.977 1.00 97.00 95 ARG A CA 1
ATOM 768 C C . ARG A 1 95 ? -16.557 -1.868 28.048 1.00 97.00 95 ARG A C 1
ATOM 770 O O . ARG A 1 95 ? -16.939 -1.922 29.203 1.00 97.00 95 ARG A O 1
ATOM 777 N N . SER A 1 96 ? -15.432 -1.244 27.690 1.00 97.12 96 SER A N 1
ATOM 778 C CA . SER A 1 96 ? -14.564 -0.586 28.679 1.00 97.12 96 SER A CA 1
ATOM 779 C C . SER A 1 96 ? -15.121 0.729 29.229 1.00 97.12 96 SER A C 1
ATOM 781 O O . SER A 1 96 ? -14.637 1.202 30.248 1.00 97.12 96 SER A O 1
ATOM 783 N N . LEU A 1 97 ? -16.068 1.358 28.526 1.00 96.69 97 LEU A N 1
ATOM 784 C CA . LEU A 1 97 ? -16.675 2.628 28.943 1.00 96.69 97 LEU A CA 1
ATOM 785 C C . LEU A 1 97 ? -18.036 2.450 29.630 1.00 96.69 97 LEU A C 1
ATOM 787 O O . LEU A 1 97 ? -18.450 3.337 30.370 1.00 96.69 97 LEU A O 1
ATOM 791 N N . LEU A 1 98 ? -18.750 1.358 29.333 1.00 93.44 98 LEU A N 1
ATOM 792 C CA . LEU A 1 98 ? -20.132 1.123 29.773 1.00 93.44 98 LEU A CA 1
ATOM 793 C C . LEU A 1 98 ? -20.295 -0.078 30.718 1.00 93.44 98 LEU A C 1
ATOM 795 O O . LEU A 1 98 ? -21.394 -0.268 31.239 1.00 93.44 98 LEU A O 1
ATOM 799 N N . GLY A 1 99 ? -19.262 -0.910 30.877 1.00 71.00 99 GLY A N 1
ATOM 800 C CA . GLY A 1 99 ? -19.212 -2.005 31.852 1.00 71.00 99 GLY A CA 1
ATOM 801 C C . GLY A 1 99 ? -18.453 -1.595 33.101 1.00 71.00 99 GLY A C 1
ATOM 802 O O . GLY A 1 99 ? -18.818 -2.116 34.175 1.00 71.00 99 GLY A O 1
#

Secondary structure (DSSP, 8-state):
---EEE----SHHHHT--SHHHHHHHHTT--EEE---GGGGGGTTT-EES-HHHHHHHHHH-HHHHHHHHHHHHHHHHHHS-HHHHHHHHHHHHHHHH-

Sequence (99 aa):
HDVCVLPVSSNPLTLCKTSNRLVLSLLLGVPVVADRIPSYEEFGAFVRFADWERNLRAYAADAELRRRHVQEGRDYIRSNYNKERAIAQWSSLFRSLLG

Foldseek 3Di:
DQAAEAEDDDDPVRLPDACVVVLVCLVVLHAYEYADHPNCPVLPVLHHYDPVVVVVVVSVVDVPSSNVSSVVSNVVCCVQPDPVVVVVVVVVVCVVVPD

pLDDT: mean 95.11, std 4.83, range [62.06, 98.44]